Protein AF-A0A9D5VZ54-F1 (afdb_monomer_lite)

Foldseek 3Di:
DPPPDPVVVVVVVVVVVVVVVVQVQPPKDFPDWDWDDDPPPRDIDIDTDIDRPDQDFAADDDDPPDDPDDRVRLVVQQPDDGRDGDDVVSVVRSQVRVQVVVVVVVDPDDDDDDDDDDDPPPPD

Radius of gyration: 21.45 Å; chains: 1; bounding box: 43×38×63 Å

Secondary structure (DSSP, 8-state):
-----HHHHHHHHHHHHHHHHHTT--SEEEEEEEEEEETTTTEEEEEEEEEEPP--B-------S-SSS-HHHHHHHSS--TTSBP-HHHHHHHHHHHHHHHHHTT-S----------------

Sequence (124 aa):
DSIYNQDDSENDKMRLVEVYKTLGIKDITIESFETRFIEGKDKAAITITIKEGRPAAIENISIEGNILIPTEKLLSDIRIKSGNIYNEEIAMNAIHIITSQYIKLGYKDVNVTYSIENGKSDIQ

pLDDT: mean 74.06, std 18.01, range [30.89, 96.69]

Structure (mmCIF, N/CA/C/O backbone):
data_AF-A0A9D5VZ54-F1
#
_entry.id   AF-A0A9D5VZ54-F1
#
loop_
_atom_site.group_PDB
_atom_site.id
_atom_site.type_symbol
_atom_site.label_atom_id
_atom_site.label_alt_id
_atom_site.label_comp_id
_atom_site.label_asym_id
_atom_site.label_entity_id
_atom_site.label_seq_id
_atom_site.pdbx_PDB_ins_code
_atom_site.Cartn_x
_atom_site.Cartn_y
_atom_site.Cartn_z
_atom_site.occupancy
_atom_site.B_iso_or_equiv
_atom_site.auth_seq_id
_atom_site.auth_comp_id
_atom_site.auth_asym_id
_atom_site.auth_atom_id
_atom_site.pdbx_PDB_model_num
ATOM 1 N N . ASP A 1 1 ? 8.511 -6.913 -48.789 1.00 34.41 1 ASP A N 1
ATOM 2 C CA . ASP A 1 1 ? 9.336 -5.947 -48.041 1.00 34.41 1 ASP A CA 1
ATOM 3 C C . ASP A 1 1 ? 8.478 -5.142 -47.083 1.00 34.41 1 ASP A C 1
ATOM 5 O O . ASP A 1 1 ? 7.854 -4.167 -47.484 1.00 34.41 1 ASP A O 1
ATOM 9 N N . SER A 1 2 ? 8.380 -5.589 -45.831 1.00 41.06 2 SER A N 1
ATOM 10 C CA . SER A 1 2 ? 7.745 -4.798 -44.774 1.00 41.06 2 SER A CA 1
ATOM 11 C C . SER A 1 2 ? 8.821 -3.926 -44.149 1.00 41.06 2 SER A C 1
ATOM 13 O O . SER A 1 2 ? 9.720 -4.418 -43.471 1.00 41.06 2 SER A O 1
ATOM 15 N N . ILE A 1 3 ? 8.756 -2.636 -44.461 1.00 45.41 3 ILE A N 1
ATOM 16 C CA . ILE A 1 3 ? 9.641 -1.600 -43.941 1.00 45.41 3 ILE A CA 1
ATOM 17 C C . ILE A 1 3 ? 9.375 -1.519 -42.436 1.00 45.41 3 ILE A C 1
ATOM 19 O O . ILE A 1 3 ? 8.344 -0.998 -42.020 1.00 45.41 3 ILE A O 1
ATOM 23 N N . TYR A 1 4 ? 10.266 -2.098 -41.628 1.00 44.19 4 TYR A N 1
ATOM 24 C CA . TYR A 1 4 ? 10.259 -1.916 -40.180 1.00 44.19 4 TYR A CA 1
ATOM 25 C C . TYR A 1 4 ? 10.505 -0.433 -39.909 1.00 44.19 4 TYR A C 1
ATOM 27 O O . TYR A 1 4 ? 11.622 0.066 -40.054 1.00 44.19 4 TYR A O 1
ATOM 35 N N . ASN A 1 5 ? 9.425 0.286 -39.625 1.00 52.88 5 ASN A N 1
ATOM 36 C CA . ASN A 1 5 ? 9.458 1.717 -39.414 1.00 52.88 5 ASN A CA 1
ATOM 37 C C . ASN A 1 5 ? 9.842 1.955 -37.952 1.00 52.88 5 ASN A C 1
ATOM 39 O O . ASN A 1 5 ? 9.243 1.371 -37.051 1.00 52.88 5 ASN A O 1
ATOM 43 N N . GLN A 1 6 ? 10.846 2.791 -37.700 1.00 50.31 6 GLN A N 1
ATOM 44 C CA . GLN A 1 6 ? 11.347 3.076 -36.348 1.00 50.31 6 GLN A CA 1
ATOM 45 C C . GLN A 1 6 ? 10.227 3.530 -35.383 1.00 50.31 6 GLN A C 1
ATOM 47 O O . GLN A 1 6 ? 10.286 3.225 -34.192 1.00 50.31 6 GLN A O 1
ATOM 52 N N . ASP A 1 7 ? 9.173 4.153 -35.919 1.00 53.03 7 ASP A N 1
ATOM 53 C CA . ASP A 1 7 ? 7.959 4.568 -35.202 1.00 53.03 7 ASP A CA 1
ATOM 54 C C . ASP A 1 7 ? 7.136 3.411 -34.606 1.00 53.03 7 ASP A C 1
ATOM 56 O O . ASP A 1 7 ? 6.541 3.572 -33.539 1.00 53.03 7 ASP A O 1
ATOM 60 N N . ASP A 1 8 ? 7.111 2.229 -35.234 1.00 59.75 8 ASP A N 1
ATOM 61 C CA . ASP A 1 8 ? 6.372 1.072 -34.694 1.00 59.75 8 ASP A CA 1
ATOM 62 C C . ASP A 1 8 ? 7.030 0.556 -33.406 1.00 59.75 8 ASP A C 1
ATOM 64 O O . ASP A 1 8 ? 6.352 0.171 -32.454 1.00 59.75 8 ASP A O 1
ATOM 68 N N . SER A 1 9 ? 8.362 0.653 -33.324 1.00 60.16 9 SER A N 1
ATOM 69 C CA . SER A 1 9 ? 9.120 0.228 -32.144 1.00 60.16 9 SER A CA 1
ATOM 70 C C . SER A 1 9 ? 8.918 1.141 -30.932 1.00 60.16 9 SER A C 1
ATOM 72 O O . SER A 1 9 ? 8.918 0.667 -29.798 1.00 60.16 9 SER A O 1
ATOM 74 N N . GLU A 1 10 ? 8.704 2.442 -31.145 1.00 62.25 10 GLU A N 1
ATOM 75 C CA . GLU A 1 10 ? 8.405 3.391 -30.066 1.00 62.25 10 GLU A CA 1
ATOM 76 C C . GLU A 1 10 ? 6.962 3.238 -29.563 1.00 62.25 10 GLU A C 1
ATOM 78 O O . GLU A 1 10 ? 6.719 3.259 -28.354 1.00 62.25 10 GLU A O 1
ATOM 83 N N . ASN A 1 11 ? 6.005 2.994 -30.464 1.00 64.62 11 ASN A N 1
ATOM 84 C CA . ASN A 1 11 ? 4.620 2.703 -30.084 1.00 64.62 11 ASN A CA 1
ATOM 85 C C . ASN A 1 11 ? 4.505 1.412 -29.264 1.00 64.62 11 ASN A C 1
ATOM 87 O O . ASN A 1 11 ? 3.773 1.369 -28.271 1.00 64.62 11 ASN A O 1
ATOM 91 N N . ASP A 1 12 ? 5.259 0.376 -29.627 1.00 66.31 12 ASP A N 1
ATOM 92 C CA . ASP A 1 12 ? 5.270 -0.880 -28.880 1.00 66.31 12 ASP A CA 1
ATOM 93 C C . ASP A 1 12 ? 5.926 -0.734 -27.502 1.00 66.31 12 ASP A C 1
ATOM 95 O O . ASP A 1 12 ? 5.420 -1.297 -26.527 1.00 66.31 12 ASP A O 1
ATOM 99 N N . LYS A 1 13 ? 6.969 0.100 -27.363 1.00 65.38 13 LYS A N 1
ATOM 100 C CA . LYS A 1 13 ? 7.514 0.478 -26.046 1.00 65.38 13 LYS A CA 1
ATOM 101 C C . LYS A 1 13 ? 6.467 1.166 -25.180 1.00 65.38 13 LYS A C 1
ATOM 103 O O . LYS A 1 13 ? 6.329 0.810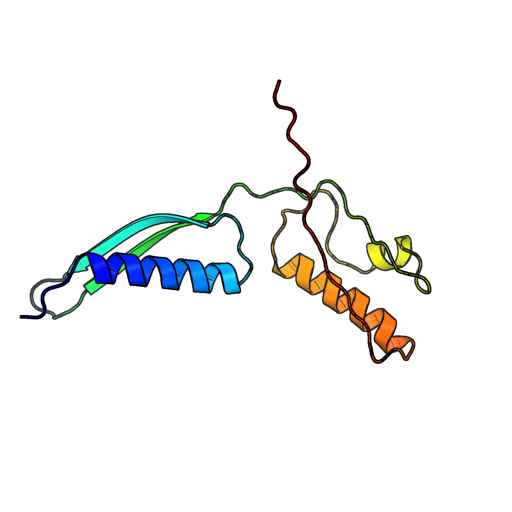 -24.010 1.00 65.38 13 LYS A O 1
ATOM 108 N N . MET A 1 14 ? 5.726 2.131 -25.731 1.00 64.00 14 MET A N 1
ATOM 109 C CA . MET A 1 14 ? 4.699 2.855 -24.975 1.00 64.00 14 MET A CA 1
ATOM 110 C C . MET A 1 14 ? 3.588 1.925 -24.493 1.00 64.00 14 MET A C 1
ATOM 112 O O . MET A 1 14 ? 3.223 1.994 -23.321 1.00 64.00 14 MET A O 1
ATOM 116 N N . ARG A 1 15 ? 3.117 1.005 -25.343 1.00 70.25 15 ARG A N 1
ATOM 117 C CA . ARG A 1 15 ? 2.120 -0.006 -24.955 1.00 70.25 15 ARG A CA 1
ATOM 118 C C . ARG A 1 15 ? 2.633 -0.926 -23.856 1.00 70.25 15 ARG A C 1
ATOM 120 O O . ARG A 1 15 ? 1.889 -1.251 -22.937 1.00 70.25 15 ARG A O 1
ATOM 127 N N . LEU A 1 16 ? 3.902 -1.327 -23.916 1.00 66.50 16 LEU A N 1
ATOM 128 C CA . LEU A 1 16 ? 4.500 -2.159 -22.874 1.00 66.50 16 LEU A CA 1
ATOM 129 C C . LEU A 1 16 ? 4.568 -1.406 -21.541 1.00 66.50 16 LEU A C 1
ATOM 131 O O . LEU A 1 16 ? 4.140 -1.929 -20.517 1.00 66.50 16 LEU A O 1
ATOM 135 N N . VAL A 1 17 ? 5.025 -0.150 -21.554 1.00 63.75 17 VAL A N 1
ATOM 136 C CA . VAL A 1 17 ? 5.014 0.718 -20.364 1.00 63.75 17 VAL A CA 1
ATOM 137 C C . VAL A 1 17 ? 3.600 0.884 -19.819 1.00 63.75 17 VAL A C 1
ATOM 139 O O . VAL A 1 17 ? 3.407 0.848 -18.608 1.00 63.75 17 VAL A O 1
ATOM 142 N N . GLU A 1 18 ? 2.610 1.061 -20.688 1.00 63.56 18 GLU A N 1
ATOM 143 C CA . GLU A 1 18 ? 1.211 1.213 -20.302 1.00 63.56 18 GLU A CA 1
ATOM 144 C C . GLU A 1 18 ? 0.665 -0.056 -19.639 1.00 63.56 18 GLU A C 1
ATOM 146 O O . GLU A 1 18 ? 0.095 0.036 -18.554 1.00 63.56 18 GLU A O 1
ATOM 151 N N . VAL A 1 19 ? 0.940 -1.243 -20.194 1.00 65.94 19 VAL A N 1
ATOM 152 C CA . VAL A 1 19 ? 0.596 -2.531 -19.566 1.00 65.94 19 VAL A CA 1
ATOM 153 C C . VAL A 1 19 ? 1.231 -2.639 -18.182 1.00 65.94 19 VAL A C 1
ATOM 155 O O . VAL A 1 19 ? 0.539 -2.918 -17.208 1.00 65.94 19 VAL A O 1
ATOM 158 N N . TYR A 1 20 ? 2.521 -2.347 -18.045 1.00 58.62 20 TYR A N 1
ATOM 159 C CA . TYR A 1 20 ? 3.189 -2.427 -16.746 1.00 58.62 20 TYR A CA 1
ATOM 160 C C . TYR A 1 20 ? 2.677 -1.386 -15.731 1.00 58.62 20 TYR A C 1
ATOM 162 O O . TYR A 1 20 ? 2.534 -1.693 -14.546 1.00 58.62 20 TYR A O 1
ATOM 170 N N . LYS A 1 21 ? 2.320 -0.178 -16.183 1.00 56.12 21 LYS A N 1
ATOM 171 C CA . LYS A 1 21 ? 1.641 0.828 -15.353 1.00 56.12 21 LYS A CA 1
ATOM 172 C C . LYS A 1 21 ? 0.239 0.376 -14.940 1.00 56.12 21 LYS A C 1
ATOM 174 O O . LYS A 1 21 ? -0.159 0.649 -13.812 1.00 56.12 21 LYS A O 1
ATOM 179 N N . THR A 1 22 ? -0.496 -0.339 -15.800 1.00 54.69 22 THR A N 1
ATOM 180 C CA . THR A 1 22 ? -1.811 -0.915 -15.445 1.00 54.69 22 THR A CA 1
ATOM 181 C C . THR A 1 22 ? -1.706 -2.030 -14.406 1.00 54.69 22 THR A C 1
ATOM 183 O O . THR A 1 22 ? -2.651 -2.256 -13.657 1.00 54.69 22 THR A O 1
ATOM 186 N N . LEU A 1 23 ? -0.536 -2.670 -14.299 1.00 54.53 23 LEU A N 1
ATOM 187 C CA . LEU A 1 23 ? -0.199 -3.608 -13.223 1.00 54.53 23 LEU A CA 1
ATOM 188 C C . LEU A 1 23 ? 0.244 -2.896 -11.929 1.00 54.53 23 LEU A C 1
ATOM 190 O O . LEU A 1 23 ? 0.629 -3.556 -10.967 1.00 54.53 23 LEU A O 1
ATOM 194 N N . GLY A 1 24 ? 0.195 -1.559 -11.895 1.00 45.34 24 GLY A N 1
ATOM 195 C CA . GLY A 1 24 ? 0.484 -0.746 -10.715 1.00 45.34 24 GLY A CA 1
ATOM 196 C C . GLY A 1 24 ? 1.964 -0.509 -10.431 1.00 45.34 24 GLY A C 1
ATOM 197 O O . GLY A 1 24 ? 2.311 0.039 -9.386 1.00 45.34 24 GLY A O 1
ATOM 198 N N . ILE A 1 25 ? 2.859 -0.884 -11.345 1.00 50.41 25 ILE A N 1
ATOM 199 C CA . ILE A 1 25 ? 4.287 -0.650 -11.151 1.00 50.41 25 ILE A CA 1
ATOM 200 C C . ILE A 1 25 ? 4.596 0.807 -11.526 1.00 50.41 25 ILE A C 1
ATOM 202 O O . ILE A 1 25 ? 4.563 1.199 -12.696 1.00 50.41 25 ILE A O 1
ATOM 206 N N . LYS A 1 26 ? 4.867 1.630 -10.508 1.00 54.22 26 LYS A N 1
ATOM 207 C CA . LYS A 1 26 ? 5.318 3.022 -10.659 1.00 54.22 26 LYS A CA 1
ATOM 208 C C . LYS A 1 26 ? 6.840 3.070 -10.855 1.00 54.22 26 LYS A C 1
ATOM 210 O O . LYS A 1 26 ? 7.556 2.180 -10.411 1.00 54.22 26 LYS A O 1
ATOM 215 N N . ASP A 1 27 ? 7.312 4.101 -11.556 1.00 57.50 27 ASP A N 1
ATOM 216 C CA . ASP A 1 27 ? 8.732 4.359 -11.860 1.00 57.50 27 ASP A CA 1
ATOM 217 C C . ASP A 1 27 ? 9.455 3.302 -12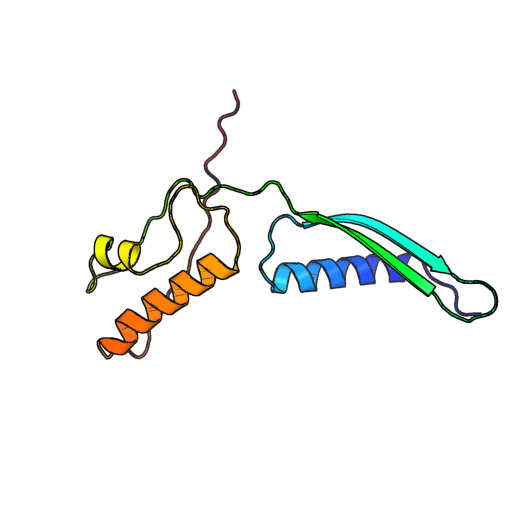.713 1.00 57.50 27 ASP A C 1
ATOM 219 O O . ASP A 1 27 ? 10.653 3.066 -12.558 1.00 57.50 27 ASP A O 1
ATOM 223 N N . ILE A 1 28 ? 8.752 2.694 -13.673 1.00 57.12 28 ILE A N 1
ATOM 224 C CA . ILE A 1 28 ? 9.404 1.902 -14.723 1.00 57.12 28 ILE A CA 1
ATOM 225 C C . ILE A 1 28 ? 10.074 2.817 -15.739 1.00 57.12 28 ILE A C 1
ATOM 227 O O . ILE A 1 28 ? 9.429 3.659 -16.365 1.00 57.12 28 ILE A O 1
ATOM 231 N N . THR A 1 29 ? 11.363 2.575 -15.959 1.00 61.81 29 THR A N 1
ATOM 232 C CA . THR A 1 29 ? 12.104 3.115 -17.099 1.00 61.81 29 THR A CA 1
ATOM 233 C C . THR A 1 29 ? 12.529 1.961 -18.002 1.00 61.81 29 THR A C 1
ATOM 235 O O . THR A 1 29 ? 13.138 0.999 -17.538 1.00 61.81 29 THR A O 1
ATOM 238 N N . ILE A 1 30 ? 12.217 2.038 -19.298 1.00 62.62 30 ILE A N 1
ATOM 239 C CA . ILE A 1 30 ? 12.803 1.128 -20.291 1.00 62.62 30 ILE A CA 1
ATOM 240 C C . ILE A 1 30 ? 14.239 1.601 -20.533 1.00 62.62 30 ILE A C 1
ATOM 242 O O . ILE A 1 30 ? 14.440 2.687 -21.070 1.00 62.62 30 ILE A O 1
ATOM 246 N N . GLU A 1 31 ? 15.230 0.805 -20.128 1.00 66.25 31 GLU A N 1
ATOM 247 C CA . GLU A 1 31 ? 16.647 1.111 -20.371 1.00 66.25 31 GLU A CA 1
ATOM 248 C C . GLU A 1 31 ? 17.067 0.730 -21.789 1.00 66.25 31 GLU A C 1
ATOM 250 O O . GLU A 1 31 ? 17.821 1.460 -22.430 1.00 66.25 31 GLU A O 1
ATOM 255 N N . SER A 1 32 ? 16.571 -0.396 -22.305 1.00 64.38 32 SER A N 1
ATOM 256 C CA . SER A 1 32 ? 16.834 -0.789 -23.686 1.00 64.38 32 SER A CA 1
ATOM 257 C C . SER A 1 32 ? 15.723 -1.644 -24.277 1.00 64.38 32 SER A C 1
ATOM 259 O O . SER A 1 32 ? 15.000 -2.358 -23.581 1.00 64.38 32 SER A O 1
ATOM 261 N N . PHE A 1 33 ? 15.602 -1.555 -25.597 1.00 65.06 33 PHE A N 1
ATOM 262 C CA . PHE A 1 33 ? 14.731 -2.383 -26.415 1.00 65.06 33 PHE A CA 1
ATOM 263 C C . PHE A 1 33 ? 15.547 -2.819 -27.629 1.00 65.06 33 PHE A C 1
ATOM 265 O O . PHE A 1 33 ? 15.800 -2.027 -28.537 1.00 65.06 33 PHE A O 1
ATOM 272 N N . GLU A 1 34 ? 16.018 -4.059 -27.617 1.00 70.62 34 GLU A N 1
ATOM 273 C CA . GLU A 1 34 ? 16.782 -4.640 -28.714 1.00 70.62 34 GLU A CA 1
ATOM 274 C C . GLU A 1 34 ? 15.875 -5.538 -29.542 1.00 70.62 34 GLU A C 1
ATOM 276 O O . GLU A 1 34 ? 15.261 -6.468 -29.025 1.00 70.62 34 GLU A O 1
ATOM 281 N N . THR A 1 3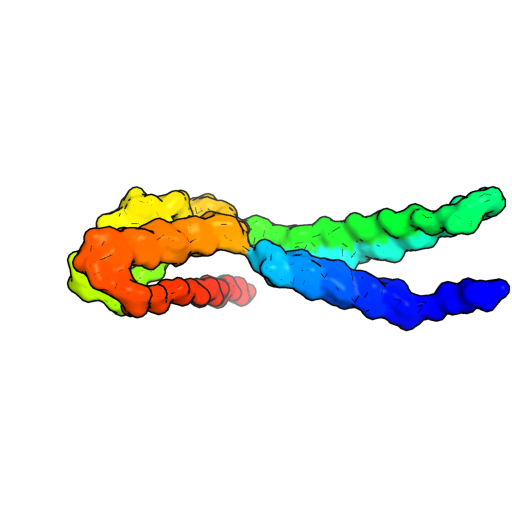5 ? 15.820 -5.291 -30.847 1.00 69.12 35 THR A N 1
ATOM 282 C CA . THR A 1 35 ? 15.195 -6.209 -31.803 1.00 69.12 35 THR A CA 1
ATOM 283 C C . THR A 1 35 ? 16.291 -6.851 -32.636 1.00 69.12 35 THR A C 1
ATOM 285 O O . THR A 1 35 ? 17.043 -6.156 -33.317 1.00 69.12 35 THR A O 1
ATOM 288 N N . ARG A 1 36 ? 16.404 -8.178 -32.580 1.00 68.06 36 ARG A N 1
ATOM 289 C CA . ARG A 1 36 ? 17.321 -8.950 -33.424 1.00 68.06 36 ARG A CA 1
ATOM 290 C C . ARG A 1 36 ? 16.534 -9.760 -34.431 1.00 68.06 36 ARG A C 1
ATOM 292 O O . ARG A 1 36 ? 15.776 -10.653 -34.059 1.00 68.06 36 ARG A O 1
ATOM 299 N N . PHE A 1 37 ? 16.758 -9.479 -35.705 1.00 71.06 37 PHE A N 1
ATOM 300 C CA . PHE A 1 37 ? 16.242 -10.297 -36.793 1.00 71.06 37 PHE A CA 1
ATOM 301 C C . PHE A 1 37 ? 17.165 -11.497 -36.995 1.00 71.06 37 PHE A C 1
ATOM 303 O O . PHE A 1 37 ? 18.377 -11.352 -37.138 1.00 71.06 37 PHE A O 1
ATOM 310 N N . ILE A 1 38 ? 16.594 -12.697 -36.961 1.00 71.50 38 ILE A N 1
ATOM 311 C CA . ILE A 1 38 ? 17.307 -13.939 -37.238 1.00 71.50 38 ILE A CA 1
ATOM 312 C C . ILE A 1 38 ? 17.198 -14.177 -38.745 1.00 71.50 38 ILE A C 1
ATOM 314 O O . ILE A 1 38 ? 16.138 -14.578 -39.237 1.00 71.50 38 ILE A O 1
ATOM 318 N N . GLU A 1 39 ? 18.285 -13.908 -39.473 1.00 59.69 39 GLU A N 1
ATOM 319 C CA . GLU A 1 39 ? 18.343 -14.114 -40.923 1.00 59.69 39 GLU A CA 1
ATOM 320 C C . GLU A 1 39 ? 17.942 -15.545 -41.312 1.00 59.69 39 GLU A C 1
ATOM 322 O O . GLU A 1 39 ? 18.317 -16.532 -40.672 1.00 59.69 39 GLU A O 1
ATOM 327 N N . GLY A 1 40 ? 17.143 -15.647 -42.376 1.00 60.91 40 GLY A N 1
ATOM 328 C CA . GLY A 1 40 ? 16.702 -16.916 -42.955 1.00 60.91 40 GLY A CA 1
ATOM 329 C C . GLY A 1 40 ? 15.521 -17.596 -42.258 1.00 60.91 40 GLY A C 1
ATOM 330 O O . GLY A 1 40 ? 15.181 -18.715 -42.638 1.00 60.91 40 GLY A O 1
ATOM 331 N N . LYS A 1 41 ? 14.890 -16.976 -41.245 1.00 61.38 41 LYS A N 1
ATOM 332 C CA . LYS A 1 41 ? 13.753 -17.591 -40.529 1.00 61.38 41 LYS A CA 1
ATOM 333 C C . LYS A 1 41 ? 12.489 -16.740 -40.385 1.00 61.38 41 LYS A C 1
ATOM 335 O O . LYS A 1 41 ? 11.578 -17.226 -39.722 1.00 61.38 41 LYS A O 1
ATOM 340 N N . ASP A 1 42 ? 12.414 -15.526 -40.938 1.00 67.06 42 ASP A N 1
ATOM 341 C CA . ASP A 1 42 ? 11.316 -14.569 -40.666 1.00 67.06 42 ASP A CA 1
ATOM 342 C C . ASP A 1 42 ? 11.010 -14.432 -39.158 1.00 67.06 42 ASP A C 1
ATOM 344 O O . ASP A 1 42 ? 9.869 -14.271 -38.728 1.00 67.06 42 ASP A O 1
ATOM 348 N N . LYS A 1 43 ? 12.042 -14.552 -38.313 1.00 54.59 43 LYS A N 1
ATOM 349 C CA . LYS A 1 43 ? 11.916 -14.513 -36.852 1.00 54.59 43 LYS A CA 1
ATOM 350 C C . LYS A 1 43 ? 12.643 -13.297 -36.311 1.00 54.59 43 LYS A C 1
ATOM 352 O O . LYS A 1 43 ? 13.823 -13.110 -36.594 1.00 54.59 43 LYS A O 1
ATOM 357 N N . ALA A 1 44 ? 11.955 -12.522 -35.484 1.00 64.19 44 ALA A N 1
ATOM 358 C CA . ALA A 1 44 ? 12.549 -11.470 -34.674 1.00 64.19 44 ALA A CA 1
ATOM 359 C 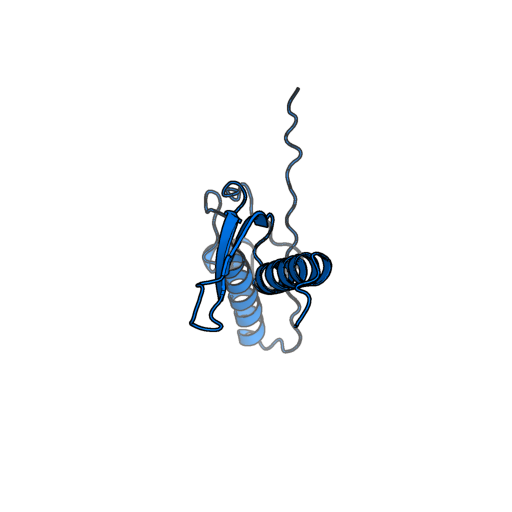C . ALA A 1 44 ? 12.560 -11.898 -33.200 1.00 64.19 44 ALA A C 1
ATOM 361 O O . ALA A 1 44 ? 11.605 -12.501 -32.711 1.00 64.19 44 ALA A O 1
ATOM 362 N N . ALA A 1 45 ? 13.650 -11.599 -32.501 1.00 64.50 45 ALA A N 1
ATOM 363 C CA . ALA A 1 45 ? 13.761 -11.694 -31.055 1.00 64.50 45 ALA A CA 1
ATOM 364 C C . ALA A 1 45 ? 13.748 -10.278 -30.476 1.00 64.50 45 ALA A C 1
ATOM 366 O O . ALA A 1 45 ? 14.555 -9.443 -30.882 1.00 64.50 45 ALA A O 1
ATOM 367 N N . ILE A 1 46 ? 12.837 -10.020 -29.540 1.00 64.94 46 ILE A N 1
ATOM 368 C CA . ILE A 1 46 ? 12.727 -8.739 -28.842 1.00 64.94 46 ILE A CA 1
ATOM 369 C C . ILE A 1 46 ? 13.251 -8.942 -27.419 1.00 64.94 46 ILE A C 1
ATOM 371 O O . ILE A 1 46 ? 12.793 -9.834 -26.705 1.00 64.94 46 ILE A O 1
ATOM 375 N N . THR A 1 47 ? 14.229 -8.141 -27.010 1.00 69.44 47 THR A N 1
ATOM 376 C CA . THR A 1 47 ? 14.773 -8.108 -25.648 1.00 69.44 47 THR A CA 1
ATOM 377 C C . THR A 1 47 ? 14.511 -6.736 -25.051 1.00 69.44 47 THR A C 1
ATOM 379 O O . THR A 1 47 ? 14.907 -5.723 -25.622 1.00 69.44 47 THR A O 1
ATOM 382 N N . ILE A 1 48 ? 13.836 -6.706 -23.904 1.00 62.28 48 ILE A N 1
ATOM 383 C CA . ILE A 1 48 ? 13.456 -5.474 -23.215 1.00 62.28 48 ILE A CA 1
ATOM 384 C C . ILE A 1 48 ? 14.135 -5.476 -21.853 1.00 62.28 48 ILE A C 1
ATOM 386 O O . ILE A 1 48 ? 13.934 -6.400 -21.066 1.00 62.28 48 ILE A O 1
ATOM 390 N N . THR A 1 49 ? 14.925 -4.441 -21.581 1.00 64.25 49 THR A N 1
ATOM 391 C CA . THR A 1 49 ? 15.543 -4.225 -20.272 1.00 64.25 49 THR A CA 1
ATOM 392 C C . THR A 1 49 ? 14.738 -3.170 -19.536 1.00 64.25 49 THR A C 1
ATOM 394 O O . THR A 1 49 ? 14.665 -2.017 -19.967 1.00 64.25 49 THR A O 1
ATOM 397 N N . ILE A 1 50 ? 14.111 -3.574 -18.435 1.00 62.84 50 ILE A N 1
ATOM 398 C CA . ILE A 1 50 ? 13.307 -2.703 -17.583 1.00 62.84 50 ILE A CA 1
ATOM 399 C C . ILE A 1 50 ? 14.106 -2.406 -16.321 1.00 62.84 50 ILE A C 1
ATOM 401 O O . ILE A 1 50 ? 14.549 -3.324 -15.632 1.00 62.84 50 ILE A O 1
ATOM 405 N N . LYS A 1 51 ? 14.250 -1.121 -16.004 1.00 58.75 51 LYS A N 1
ATOM 406 C CA . LYS A 1 51 ? 14.682 -0.672 -14.689 1.00 58.75 51 LYS A CA 1
ATOM 407 C C . LYS A 1 51 ? 13.449 -0.324 -13.881 1.00 58.75 51 LYS A C 1
ATOM 409 O O . LYS A 1 51 ? 12.792 0.690 -14.124 1.00 58.75 51 LYS A O 1
ATOM 414 N N . GLU A 1 52 ? 13.148 -1.183 -12.924 1.00 56.88 52 GLU A N 1
ATOM 415 C CA . GLU A 1 52 ? 12.266 -0.837 -11.821 1.00 56.88 52 GLU A CA 1
ATOM 416 C C . GLU A 1 52 ? 12.999 0.210 -10.967 1.00 56.88 52 GLU A C 1
ATOM 418 O O . GLU A 1 52 ? 14.199 0.074 -10.695 1.00 56.88 52 GLU A O 1
ATOM 423 N N . GLY A 1 53 ? 12.324 1.310 -10.625 1.00 56.53 53 GLY A N 1
ATOM 424 C CA . GLY A 1 53 ? 12.874 2.347 -9.755 1.00 56.53 53 GLY A CA 1
ATOM 425 C C . GLY A 1 53 ? 13.415 1.784 -8.434 1.00 56.53 53 GLY A C 1
ATOM 426 O O . GLY A 1 53 ? 13.212 0.621 -8.083 1.00 56.53 53 GLY A O 1
ATOM 427 N N . ARG A 1 54 ? 14.138 2.616 -7.670 1.00 55.53 54 ARG A N 1
ATOM 428 C CA . ARG A 1 54 ? 14.635 2.180 -6.356 1.00 55.53 54 ARG A CA 1
ATOM 429 C C . ARG A 1 54 ? 13.448 1.730 -5.491 1.00 55.53 54 ARG A C 1
ATOM 431 O O . ARG A 1 54 ? 12.475 2.477 -5.419 1.00 55.53 54 ARG A O 1
ATOM 438 N N . PRO A 1 55 ? 13.542 0.574 -4.810 1.00 61.19 55 PRO A N 1
ATOM 439 C CA . PRO A 1 55 ? 12.529 0.140 -3.860 1.00 61.19 55 PRO A CA 1
ATOM 440 C C . PRO A 1 55 ? 12.249 1.262 -2.852 1.00 61.19 55 PRO A C 1
ATOM 442 O O . PRO A 1 55 ? 13.131 1.621 -2.070 1.00 61.19 55 PRO A O 1
ATOM 445 N N . ALA A 1 56 ? 11.053 1.849 -2.892 1.00 70.12 56 ALA A N 1
ATOM 446 C CA . ALA A 1 56 ? 10.659 2.872 -1.933 1.00 70.12 56 ALA A CA 1
ATOM 447 C C . ALA A 1 56 ? 10.198 2.175 -0.652 1.00 70.12 56 ALA A C 1
ATOM 449 O O . ALA A 1 56 ? 9.212 1.435 -0.658 1.00 70.12 56 ALA A O 1
ATOM 450 N N . ALA A 1 57 ? 10.932 2.369 0.441 1.00 81.31 57 ALA A N 1
ATOM 451 C CA . ALA A 1 57 ? 10.484 1.906 1.744 1.00 81.31 57 ALA A CA 1
ATOM 452 C C . ALA A 1 57 ? 9.324 2.787 2.221 1.00 81.31 57 ALA A C 1
ATOM 454 O O . ALA A 1 57 ? 9.380 4.011 2.139 1.00 81.31 57 ALA A O 1
ATOM 455 N N . ILE A 1 58 ? 8.274 2.158 2.734 1.00 85.06 58 ILE A N 1
ATOM 456 C CA . ILE A 1 58 ? 7.136 2.851 3.329 1.00 85.06 58 ILE A CA 1
ATOM 457 C C . ILE A 1 58 ? 7.577 3.402 4.681 1.00 85.06 58 ILE A C 1
ATOM 459 O O . ILE A 1 58 ? 7.913 2.635 5.580 1.00 85.06 58 ILE A O 1
ATOM 463 N N . GLU A 1 59 ? 7.577 4.719 4.847 1.00 86.25 59 GLU A N 1
ATOM 464 C CA . GLU A 1 59 ? 7.974 5.340 6.115 1.00 86.25 59 GLU A CA 1
ATOM 465 C C . GLU A 1 59 ? 6.817 5.351 7.115 1.00 86.25 59 GLU A C 1
ATOM 467 O O . GLU A 1 59 ? 6.946 4.890 8.253 1.00 86.25 59 GLU A O 1
ATOM 472 N N . ASN A 1 60 ? 5.653 5.822 6.673 1.00 88.62 60 ASN A N 1
ATOM 473 C CA . ASN A 1 60 ? 4.469 5.972 7.504 1.00 88.62 60 ASN A CA 1
ATOM 474 C C . ASN A 1 60 ? 3.212 5.486 6.775 1.00 88.62 60 ASN A C 1
ATOM 476 O O . ASN A 1 60 ? 3.150 5.497 5.547 1.00 88.62 60 ASN A O 1
ATOM 480 N N . ILE A 1 61 ? 2.225 5.043 7.551 1.00 92.00 61 ILE A N 1
ATOM 481 C CA . ILE A 1 61 ? 0.909 4.633 7.066 1.00 92.00 61 ILE A CA 1
ATOM 482 C C . ILE A 1 61 ? -0.122 5.315 7.959 1.00 92.00 61 ILE A C 1
ATOM 484 O O . ILE A 1 61 ? -0.197 5.024 9.155 1.00 92.00 61 ILE A O 1
ATOM 488 N N . SER A 1 62 ? -0.932 6.186 7.369 1.00 91.56 62 SER A N 1
ATOM 489 C CA . SER A 1 62 ? -2.086 6.805 8.012 1.00 91.56 62 SER A CA 1
ATOM 490 C C . SER A 1 62 ? -3.379 6.259 7.405 1.00 91.56 62 SER A C 1
ATOM 492 O O . SER A 1 62 ? -3.446 5.916 6.225 1.00 91.56 62 SER A O 1
ATOM 494 N N . ILE A 1 63 ? -4.413 6.138 8.237 1.00 94.38 63 ILE A N 1
ATOM 495 C CA . ILE A 1 63 ? -5.773 5.822 7.797 1.00 94.38 63 ILE A CA 1
ATOM 496 C C . ILE A 1 63 ? -6.673 6.902 8.374 1.00 94.38 63 ILE A C 1
ATOM 498 O O . ILE A 1 63 ? -6.668 7.133 9.585 1.00 94.38 63 ILE A O 1
ATOM 502 N N . GLU A 1 64 ? -7.431 7.540 7.492 1.00 93.25 64 GLU A N 1
ATOM 503 C CA . GLU A 1 64 ? -8.368 8.606 7.820 1.00 93.25 64 GLU A CA 1
ATOM 504 C C . GLU A 1 64 ? -9.771 8.257 7.313 1.00 93.25 64 GLU A C 1
ATOM 506 O O . GLU A 1 64 ? -9.952 7.378 6.468 1.00 93.25 64 GLU A O 1
ATOM 511 N N . GLY A 1 65 ? -10.791 8.933 7.848 1.00 91.44 65 GLY A N 1
ATOM 512 C CA . GLY A 1 65 ? -12.189 8.730 7.447 1.00 91.44 65 GLY A CA 1
ATOM 513 C C . GLY A 1 65 ? -12.847 7.458 8.000 1.00 91.44 65 GLY A C 1
ATOM 514 O O . GLY A 1 65 ? -14.039 7.240 7.786 1.00 91.44 65 GLY A O 1
ATOM 515 N N . ASN A 1 66 ? -12.122 6.630 8.756 1.00 92.19 66 ASN A N 1
ATOM 516 C CA . ASN A 1 66 ? -12.691 5.501 9.484 1.00 92.19 66 ASN A CA 1
ATOM 517 C C . ASN A 1 66 ? -13.420 5.974 10.755 1.00 92.19 66 ASN A C 1
ATOM 519 O O . ASN A 1 66 ? -12.819 6.568 11.644 1.00 92.19 66 ASN A O 1
ATOM 523 N N . ILE A 1 67 ? -14.720 5.679 10.860 1.00 87.44 67 ILE A N 1
ATOM 524 C CA . ILE A 1 67 ? -15.558 6.104 12.003 1.00 87.44 67 ILE A CA 1
ATOM 525 C C . ILE A 1 67 ? -15.869 4.934 12.949 1.00 87.44 67 ILE A C 1
ATOM 527 O O . ILE A 1 67 ? -15.993 5.119 14.155 1.00 87.44 67 ILE A O 1
ATOM 531 N N . LEU A 1 68 ? -16.011 3.719 12.411 1.00 92.12 68 LEU A N 1
ATOM 532 C CA . LEU A 1 68 ? -16.531 2.567 13.163 1.00 92.12 68 LEU A CA 1
ATOM 533 C C . LEU A 1 68 ? -15.438 1.632 13.662 1.00 92.12 68 LEU A C 1
ATOM 535 O O . LEU A 1 68 ? -15.565 1.041 14.732 1.00 92.12 68 LEU A O 1
ATOM 539 N N . ILE A 1 69 ? -14.383 1.469 12.866 1.00 94.06 69 ILE A N 1
ATOM 540 C CA . ILE A 1 69 ? -13.257 0.605 13.202 1.00 94.06 69 ILE A CA 1
ATOM 541 C C . ILE A 1 69 ? -12.091 1.509 13.597 1.00 94.06 69 ILE A C 1
ATOM 543 O O . ILE A 1 69 ? -11.709 2.363 12.792 1.00 94.06 69 ILE A O 1
ATOM 547 N N . PRO A 1 70 ? -11.511 1.336 14.796 1.00 96.69 70 PRO A N 1
ATOM 548 C CA . PRO A 1 70 ? -10.343 2.101 15.210 1.00 96.69 70 PRO A CA 1
ATOM 549 C C . PRO A 1 70 ? -9.176 1.924 14.237 1.00 96.69 70 PRO A C 1
ATOM 551 O O . PRO A 1 70 ? -8.933 0.818 13.746 1.00 96.69 70 PRO A O 1
ATOM 554 N N . THR A 1 71 ? -8.418 2.995 14.003 1.00 95.31 71 THR A N 1
ATOM 555 C CA . THR A 1 71 ? -7.261 2.989 13.092 1.00 95.31 71 THR A CA 1
ATOM 556 C C . THR A 1 71 ? -6.257 1.899 13.463 1.00 95.31 71 THR A C 1
ATOM 558 O O . THR A 1 71 ? -5.796 1.166 12.598 1.00 95.31 71 THR A O 1
ATOM 561 N N . GLU A 1 72 ? -5.996 1.701 14.755 1.00 95.19 72 GLU A N 1
ATOM 562 C CA . GLU A 1 72 ? -5.098 0.659 15.274 1.00 95.19 72 GLU A CA 1
ATOM 563 C C . GLU A 1 72 ? -5.549 -0.757 14.876 1.00 95.19 72 GLU A C 1
ATOM 565 O O . GLU A 1 72 ? -4.738 -1.626 14.543 1.00 95.19 72 GLU A O 1
ATOM 570 N N . LYS A 1 73 ? -6.867 -0.996 14.857 1.00 96.19 73 LYS A N 1
ATOM 571 C CA . LYS A 1 73 ? -7.428 -2.283 14.445 1.00 96.19 73 LYS A CA 1
ATOM 572 C C . LYS A 1 73 ? -7.271 -2.498 12.940 1.00 96.19 73 LYS A C 1
ATOM 574 O O . LYS A 1 73 ? -6.866 -3.579 12.529 1.00 96.19 73 LYS A O 1
ATOM 579 N N . LEU A 1 74 ? -7.517 -1.471 12.129 1.00 96.06 74 LEU A N 1
ATOM 580 C CA . LEU A 1 74 ? -7.288 -1.545 10.683 1.00 96.06 74 LEU A CA 1
ATOM 581 C C . LEU A 1 74 ? -5.804 -1.755 10.355 1.00 96.06 74 LEU A C 1
ATOM 583 O O . LEU A 1 74 ? -5.476 -2.641 9.570 1.00 96.06 74 LEU A O 1
ATOM 587 N N . LEU A 1 75 ? -4.907 -1.011 11.008 1.00 95.19 75 LEU A N 1
ATOM 588 C CA . LEU A 1 75 ? -3.457 -1.136 10.832 1.00 95.19 75 LEU A CA 1
ATOM 589 C C . LEU A 1 75 ? -2.926 -2.516 11.244 1.00 95.19 75 LEU A C 1
ATOM 591 O O . LEU A 1 75 ? -1.993 -3.020 10.627 1.00 95.19 75 LEU A O 1
ATOM 595 N N . SER A 1 76 ? -3.510 -3.144 12.269 1.00 95.44 76 SER A N 1
ATOM 596 C CA . SER A 1 76 ? -3.117 -4.499 12.686 1.00 95.44 76 SER A CA 1
ATOM 597 C C . SER A 1 76 ? -3.633 -5.609 11.763 1.00 95.44 76 SER A C 1
ATOM 599 O O . SER A 1 76 ? -3.037 -6.687 11.734 1.00 95.44 76 SER A O 1
ATOM 601 N N . ASP A 1 77 ? -4.702 -5.358 11.002 1.00 95.25 77 ASP A N 1
ATOM 602 C CA . ASP A 1 77 ? -5.304 -6.337 10.090 1.00 95.25 77 ASP A CA 1
ATOM 603 C C . ASP A 1 77 ? -4.666 -6.338 8.695 1.00 95.25 77 ASP A C 1
ATOM 605 O O . ASP A 1 77 ? -4.672 -7.367 8.013 1.00 95.25 77 ASP A O 1
ATOM 609 N N . ILE A 1 78 ? -4.122 -5.203 8.253 1.00 94.56 78 ILE A N 1
ATOM 610 C CA . ILE A 1 78 ? -3.444 -5.091 6.958 1.00 94.56 78 ILE A CA 1
ATOM 611 C C . ILE A 1 78 ? -2.004 -5.616 7.029 1.00 94.56 78 ILE A C 1
ATOM 613 O O . ILE A 1 78 ? -1.339 -5.588 8.063 1.00 94.56 78 ILE A O 1
ATOM 617 N N . ARG A 1 79 ? -1.499 -6.120 5.897 1.00 91.00 79 ARG A N 1
ATOM 618 C CA . ARG A 1 79 ? -0.144 -6.700 5.815 1.00 91.00 79 ARG A CA 1
ATOM 619 C C . ARG A 1 79 ? 0.960 -5.657 5.672 1.00 91.00 79 ARG A C 1
ATOM 621 O O . ARG A 1 79 ? 2.098 -5.938 6.034 1.00 91.00 79 ARG A O 1
ATOM 628 N N . ILE A 1 80 ? 0.614 -4.497 5.123 1.00 89.75 80 ILE A N 1
ATOM 629 C CA . ILE A 1 80 ? 1.524 -3.388 4.857 1.00 89.75 80 ILE A CA 1
ATOM 630 C C . ILE A 1 80 ? 1.962 -2.726 6.169 1.00 89.75 80 ILE A C 1
ATOM 632 O O . ILE A 1 80 ? 1.138 -2.420 7.029 1.00 89.75 80 ILE A O 1
ATOM 636 N N . LYS A 1 81 ? 3.273 -2.536 6.333 1.00 91.38 81 LYS A N 1
ATOM 637 C CA . LYS A 1 81 ? 3.892 -1.947 7.527 1.00 91.38 81 LYS A CA 1
ATOM 638 C C . LYS A 1 81 ? 4.992 -0.966 7.146 1.00 91.38 81 LYS A C 1
ATOM 640 O O . LYS A 1 81 ? 5.620 -1.112 6.096 1.00 91.38 81 LYS A O 1
ATOM 645 N N . SER A 1 82 ? 5.281 -0.023 8.041 1.00 89.00 82 SER A N 1
ATOM 646 C CA . SER A 1 82 ? 6.485 0.805 7.943 1.00 89.00 82 SER A CA 1
ATOM 647 C C . SER A 1 82 ? 7.736 -0.071 7.801 1.00 89.00 82 SER A C 1
ATOM 649 O O . SER A 1 82 ? 7.875 -1.099 8.467 1.00 89.00 82 SER A O 1
ATOM 651 N N . GLY A 1 83 ? 8.633 0.326 6.904 1.00 85.81 83 GLY A N 1
ATOM 652 C CA . GLY A 1 83 ? 9.833 -0.410 6.516 1.00 85.81 83 GLY A CA 1
ATOM 653 C C . GLY A 1 83 ? 9.616 -1.465 5.427 1.00 85.81 83 GLY A C 1
ATOM 654 O O . GLY A 1 83 ? 10.594 -2.011 4.922 1.00 85.81 83 GLY A O 1
ATOM 655 N N . ASN A 1 84 ? 8.375 -1.775 5.031 1.00 86.31 84 ASN A N 1
ATOM 656 C CA . ASN A 1 84 ? 8.142 -2.614 3.853 1.00 86.31 84 ASN A CA 1
ATOM 657 C C . ASN A 1 84 ? 8.495 -1.856 2.573 1.00 86.31 84 ASN A C 1
ATOM 659 O O . ASN A 1 84 ? 8.298 -0.648 2.483 1.00 86.31 84 ASN A O 1
ATOM 663 N N . ILE A 1 85 ? 8.970 -2.583 1.565 1.00 82.69 85 ILE A N 1
ATOM 664 C CA . ILE A 1 85 ? 9.088 -2.047 0.212 1.00 82.69 85 ILE A CA 1
ATOM 665 C C . ILE A 1 85 ? 7.687 -1.907 -0.376 1.00 82.69 85 ILE A C 1
ATOM 667 O O . ILE A 1 85 ? 6.936 -2.886 -0.421 1.00 82.69 85 ILE A O 1
ATOM 671 N N . TYR A 1 86 ? 7.349 -0.701 -0.827 1.00 80.88 86 TYR A N 1
ATOM 672 C CA . TYR A 1 86 ? 6.110 -0.461 -1.546 1.00 80.88 86 TYR A CA 1
ATOM 673 C C . TYR A 1 86 ? 6.051 -1.320 -2.810 1.00 80.88 86 TYR A C 1
ATOM 675 O O . TYR A 1 86 ? 6.992 -1.381 -3.599 1.00 80.88 86 TYR A O 1
ATOM 683 N N . ASN A 1 87 ? 4.907 -1.961 -2.999 1.00 79.00 87 ASN A N 1
ATOM 684 C CA . ASN A 1 87 ? 4.473 -2.523 -4.265 1.00 79.00 87 ASN A CA 1
ATOM 685 C C . ASN A 1 87 ? 2.943 -2.415 -4.328 1.00 79.00 87 ASN A C 1
ATOM 687 O O . ASN A 1 87 ? 2.277 -2.300 -3.295 1.00 79.00 87 ASN A O 1
ATOM 691 N N . GLU A 1 88 ? 2.377 -2.439 -5.532 1.00 79.19 88 GLU A N 1
ATOM 692 C CA . GLU A 1 88 ? 0.931 -2.263 -5.692 1.00 79.19 88 GLU A CA 1
ATOM 693 C C . GLU A 1 88 ? 0.126 -3.376 -5.015 1.00 79.19 88 GLU A C 1
ATOM 695 O O . GLU A 1 88 ? -0.920 -3.122 -4.418 1.00 79.19 88 GLU A O 1
ATOM 700 N N . GLU A 1 89 ? 0.625 -4.613 -5.064 1.00 80.88 89 GLU A N 1
ATOM 701 C CA . GLU A 1 89 ? -0.083 -5.781 -4.543 1.00 80.88 89 GLU A CA 1
ATOM 702 C C . GLU A 1 89 ? -0.384 -5.635 -3.044 1.00 80.88 89 GLU A C 1
ATOM 704 O O . GLU A 1 89 ? -1.514 -5.876 -2.607 1.00 80.88 89 GLU A O 1
ATOM 709 N N . ILE A 1 90 ? 0.588 -5.174 -2.249 1.00 86.06 90 ILE A N 1
ATOM 710 C CA . ILE A 1 90 ? 0.387 -4.972 -0.806 1.00 86.06 90 ILE A CA 1
ATOM 711 C C . ILE A 1 90 ? -0.582 -3.821 -0.501 1.00 86.06 90 ILE A C 1
ATOM 713 O O . ILE A 1 90 ? -1.334 -3.914 0.472 1.00 86.06 90 ILE A O 1
ATOM 717 N N . ALA A 1 91 ? -0.612 -2.771 -1.328 1.00 87.38 91 ALA A N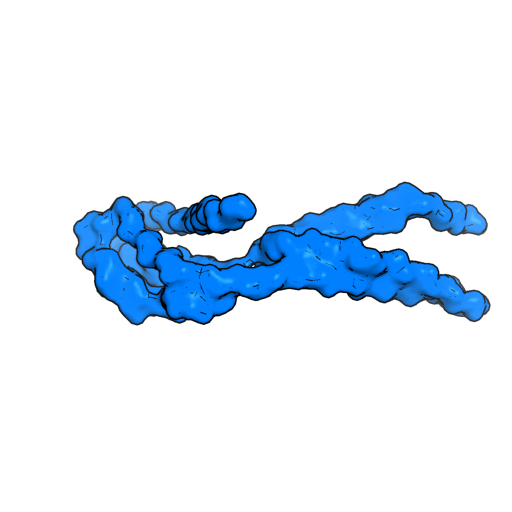 1
ATOM 718 C CA . ALA A 1 91 ? -1.543 -1.653 -1.173 1.00 87.38 91 ALA A CA 1
ATOM 719 C C . ALA A 1 91 ? -2.981 -2.084 -1.505 1.00 87.38 91 ALA A C 1
ATOM 721 O O . ALA A 1 91 ? -3.905 -1.870 -0.715 1.00 87.38 91 ALA A O 1
ATOM 722 N N . MET A 1 92 ? -3.163 -2.795 -2.618 1.00 86.62 92 MET A N 1
ATOM 723 C CA . MET A 1 92 ? -4.452 -3.363 -3.016 1.00 86.62 92 MET A CA 1
ATOM 724 C C . MET A 1 92 ? -4.971 -4.387 -2.003 1.00 86.62 92 MET A C 1
ATOM 726 O O . MET A 1 92 ? -6.168 -4.426 -1.706 1.00 86.62 92 MET A O 1
ATOM 730 N N . ASN A 1 93 ? -4.081 -5.188 -1.411 1.00 93.38 93 ASN A N 1
ATOM 731 C CA . ASN A 1 93 ? -4.446 -6.101 -0.333 1.00 93.38 93 ASN A CA 1
ATOM 732 C C . ASN A 1 93 ? -4.979 -5.352 0.898 1.00 93.38 93 ASN A C 1
ATOM 734 O O . ASN A 1 93 ? -5.992 -5.763 1.467 1.00 93.38 93 ASN A O 1
ATOM 738 N N . ALA A 1 94 ? -4.344 -4.242 1.283 1.00 94.31 94 ALA A N 1
ATOM 739 C CA . ALA A 1 94 ? -4.806 -3.411 2.390 1.00 94.31 94 ALA A CA 1
ATOM 740 C C . ALA A 1 94 ? -6.209 -2.839 2.123 1.00 94.31 94 ALA A C 1
ATOM 742 O O . ALA A 1 94 ? -7.095 -2.984 2.968 1.00 94.31 94 ALA A O 1
ATOM 743 N N . ILE A 1 95 ? -6.448 -2.292 0.924 1.00 94.56 95 ILE A N 1
ATOM 744 C CA . ILE A 1 95 ? -7.773 -1.813 0.488 1.00 94.56 95 ILE A CA 1
ATOM 745 C C . ILE A 1 95 ? -8.819 -2.921 0.613 1.00 94.56 95 ILE A C 1
ATOM 747 O O . ILE A 1 95 ? -9.890 -2.710 1.187 1.00 94.56 95 ILE A O 1
ATOM 751 N N . HIS A 1 96 ? -8.511 -4.115 0.103 1.00 95.12 96 HIS A N 1
ATOM 752 C CA . HIS A 1 96 ? -9.428 -5.249 0.134 1.00 95.12 96 HIS A CA 1
ATOM 753 C C . HIS A 1 96 ? -9.771 -5.684 1.564 1.00 95.12 96 HIS A C 1
ATOM 755 O O . HIS A 1 96 ? -10.940 -5.934 1.870 1.00 95.12 96 HIS A O 1
ATOM 761 N N . ILE A 1 97 ? -8.773 -5.752 2.451 1.00 96.44 97 ILE A N 1
ATOM 762 C CA . ILE A 1 97 ? -8.967 -6.112 3.859 1.00 96.44 97 ILE A CA 1
ATOM 763 C C . ILE A 1 97 ? -9.855 -5.078 4.552 1.00 96.44 97 ILE A C 1
ATOM 765 O O . ILE A 1 97 ? -10.854 -5.461 5.160 1.00 96.44 97 ILE A O 1
ATOM 769 N N . ILE A 1 98 ? -9.543 -3.785 4.419 1.00 96.06 98 ILE A N 1
ATOM 770 C CA . ILE A 1 98 ? -10.316 -2.703 5.046 1.00 96.06 98 ILE A CA 1
ATOM 771 C C . ILE A 1 98 ? -11.761 -2.729 4.534 1.00 96.06 98 ILE A C 1
ATOM 773 O O . ILE A 1 98 ? -12.695 -2.780 5.333 1.00 96.06 98 ILE A O 1
ATOM 777 N N . THR A 1 99 ? -11.952 -2.798 3.214 1.00 95.06 99 THR A N 1
ATOM 778 C CA . THR A 1 99 ? -13.279 -2.890 2.584 1.00 95.06 99 THR A CA 1
ATOM 779 C C . THR A 1 99 ? -14.067 -4.087 3.122 1.00 95.06 99 THR A C 1
ATOM 781 O O . THR A 1 99 ? -15.226 -3.958 3.517 1.00 95.06 99 THR A O 1
ATOM 784 N N . SER A 1 100 ? -13.418 -5.250 3.225 1.00 95.38 100 SER A N 1
ATOM 785 C CA . SER A 1 100 ? -14.037 -6.474 3.738 1.00 95.38 100 SER A CA 1
ATOM 786 C C . SER A 1 100 ? -14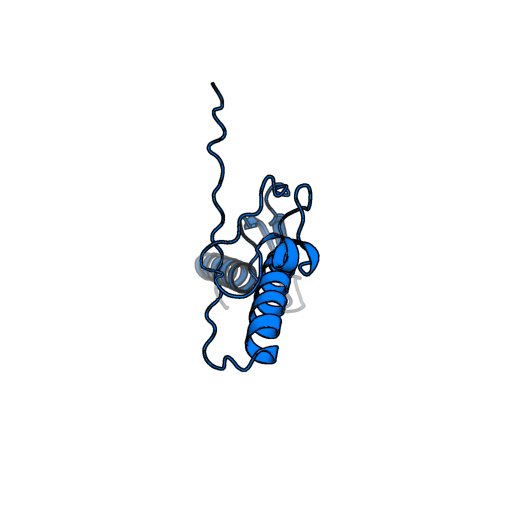.456 -6.363 5.204 1.00 95.38 100 SER A C 1
ATOM 788 O O . SER A 1 100 ? -15.473 -6.944 5.580 1.00 95.38 100 SER A O 1
ATOM 790 N N . GLN A 1 101 ? -13.711 -5.635 6.042 1.00 95.81 101 GLN A N 1
ATOM 791 C CA . GLN A 1 101 ? -14.106 -5.418 7.437 1.00 95.81 101 GLN A CA 1
ATOM 792 C C . GLN A 1 101 ? -15.407 -4.613 7.531 1.00 95.81 101 GLN A C 1
ATOM 794 O O . GLN A 1 101 ? -16.308 -4.995 8.273 1.00 95.81 101 GLN A O 1
ATOM 799 N N . TYR A 1 102 ? -15.557 -3.557 6.729 1.00 95.25 102 TYR A N 1
ATOM 800 C CA . TYR A 1 102 ? -16.799 -2.779 6.696 1.00 95.25 102 TYR A CA 1
ATOM 801 C C . TYR A 1 102 ? -17.970 -3.564 6.087 1.00 95.25 102 TYR A C 1
ATOM 803 O O . TYR A 1 102 ? -19.076 -3.523 6.625 1.00 95.25 102 TYR A O 1
ATOM 811 N N . ILE A 1 103 ? -17.739 -4.363 5.040 1.00 94.62 103 ILE A N 1
ATOM 812 C CA . ILE A 1 103 ? -18.780 -5.244 4.481 1.00 94.62 103 ILE A CA 1
ATOM 813 C C . ILE A 1 103 ? -19.287 -6.244 5.527 1.00 94.62 103 ILE A C 1
ATOM 815 O O . ILE A 1 103 ? -20.495 -6.454 5.641 1.00 94.62 103 ILE A O 1
ATOM 819 N N . LYS A 1 104 ? -18.396 -6.821 6.345 1.00 94.69 104 LYS A N 1
ATOM 820 C CA . LYS A 1 104 ? -18.777 -7.731 7.443 1.00 94.69 104 LYS A CA 1
ATOM 821 C C . LYS A 1 104 ? -19.639 -7.060 8.513 1.00 94.69 104 LYS A C 1
ATOM 823 O O . LYS A 1 104 ? -20.426 -7.743 9.160 1.00 94.69 104 LYS A O 1
ATOM 828 N N . LEU A 1 105 ? -19.519 -5.743 8.679 1.00 94.06 105 LEU A N 1
ATOM 829 C CA . LEU A 1 105 ? -20.372 -4.947 9.565 1.00 94.06 105 LEU A CA 1
ATOM 830 C C . LEU A 1 105 ? -21.722 -4.566 8.923 1.00 94.06 105 LEU A C 1
ATOM 832 O O . LEU A 1 105 ? -22.546 -3.933 9.576 1.00 94.06 105 LEU A O 1
ATOM 836 N N . GLY A 1 106 ? -21.970 -4.962 7.669 1.00 94.38 106 GLY A N 1
ATOM 837 C CA . GLY A 1 106 ? -23.233 -4.747 6.955 1.00 94.38 106 GLY A CA 1
ATOM 838 C C . GLY A 1 106 ? -23.230 -3.579 5.963 1.00 94.38 106 GLY A C 1
ATOM 839 O O . GLY A 1 106 ? -24.267 -3.302 5.357 1.00 94.38 106 GLY A O 1
ATOM 840 N N . TYR A 1 107 ? -22.092 -2.909 5.757 1.00 91.62 107 TYR A N 1
ATOM 841 C CA . TYR A 1 107 ? -21.978 -1.773 4.838 1.00 91.62 107 TYR A CA 1
ATOM 842 C C . TYR A 1 107 ? -21.776 -2.260 3.403 1.00 91.62 107 TYR A C 1
ATOM 844 O O . TYR A 1 107 ? -20.825 -2.975 3.107 1.00 91.62 107 TYR A O 1
ATOM 852 N N . LYS A 1 108 ? -22.684 -1.883 2.500 1.00 85.06 108 LYS A N 1
ATOM 853 C CA . LYS A 1 108 ? -22.648 -2.323 1.092 1.00 85.06 108 LYS A CA 1
ATOM 854 C C . LYS A 1 108 ? -21.918 -1.356 0.169 1.00 85.06 108 LYS A C 1
ATOM 856 O O . LYS A 1 108 ? -21.434 -1.780 -0.873 1.00 85.06 108 LYS A O 1
ATOM 861 N N . ASP A 1 109 ? -21.864 -0.088 0.554 1.00 89.88 109 ASP A N 1
ATOM 862 C CA . ASP A 1 109 ? -21.212 0.973 -0.201 1.00 89.88 109 ASP A CA 1
ATOM 863 C C . ASP A 1 109 ? -20.024 1.482 0.616 1.00 89.88 109 ASP A C 1
ATOM 865 O O . ASP A 1 109 ? -20.179 2.251 1.565 1.00 89.88 109 ASP A O 1
ATOM 869 N N . VAL A 1 110 ? -18.848 0.926 0.326 1.00 91.62 110 VAL A N 1
ATOM 870 C CA . VAL A 1 110 ? -17.597 1.222 1.025 1.00 91.62 110 VAL A CA 1
ATOM 871 C C . VAL A 1 110 ? -16.579 1.628 -0.027 1.00 91.62 110 VAL A C 1
ATOM 873 O O . VAL A 1 110 ? -16.196 0.819 -0.871 1.00 91.62 110 VAL A O 1
ATOM 876 N N . ASN A 1 111 ? -16.134 2.879 0.033 1.00 91.88 111 ASN A N 1
ATOM 877 C CA . ASN A 1 111 ? -15.078 3.390 -0.825 1.00 91.88 111 ASN A CA 1
ATOM 878 C C . ASN A 1 111 ? -13.790 3.523 -0.009 1.00 91.88 111 ASN A C 1
ATOM 880 O O . ASN A 1 111 ? -13.759 4.222 1.002 1.00 91.88 111 ASN A O 1
ATOM 884 N N . VAL A 1 112 ? -12.742 2.825 -0.440 1.00 91.88 112 VAL A N 1
ATOM 885 C CA . VAL A 1 112 ? -11.408 2.910 0.156 1.00 91.88 112 VAL A CA 1
ATOM 886 C C . VAL A 1 112 ? -10.429 3.196 -0.970 1.00 91.88 112 VAL A C 1
ATOM 888 O O . VAL A 1 112 ? -10.318 2.424 -1.921 1.00 91.88 112 VAL A O 1
ATOM 891 N N . THR A 1 113 ? -9.721 4.308 -0.851 1.00 89.12 113 THR A N 1
ATOM 892 C CA . THR A 1 113 ? -8.671 4.736 -1.777 1.00 89.12 113 THR A CA 1
ATOM 893 C C . THR A 1 113 ? -7.383 4.969 -1.004 1.00 89.12 113 THR A C 1
ATOM 895 O O . THR A 1 113 ? -7.404 5.099 0.218 1.00 89.12 113 THR A O 1
ATOM 898 N N . TYR A 1 114 ? -6.261 5.058 -1.710 1.00 86.31 114 TYR A N 1
ATOM 899 C CA . TYR A 1 114 ? -4.989 5.447 -1.118 1.00 86.31 114 TYR A CA 1
ATOM 900 C C . TYR A 1 114 ? -4.300 6.490 -1.998 1.00 86.31 114 TYR A C 1
ATOM 902 O O . TYR A 1 114 ? -4.506 6.538 -3.212 1.00 86.31 114 TYR A O 1
ATOM 910 N N . SER A 1 115 ? -3.462 7.310 -1.377 1.00 84.19 115 SER A N 1
ATOM 911 C CA . SER A 1 115 ? -2.531 8.212 -2.045 1.00 84.19 115 SER A CA 1
ATOM 912 C C . SER A 1 115 ? -1.136 7.965 -1.494 1.00 84.19 115 SER A C 1
ATOM 914 O O . SER A 1 115 ? -0.971 7.617 -0.327 1.00 84.19 115 SER A O 1
ATOM 916 N N . ILE A 1 116 ? -0.128 8.124 -2.346 1.00 81.88 116 ILE A N 1
ATOM 917 C CA . ILE A 1 116 ? 1.270 8.060 -1.928 1.00 81.88 116 ILE A CA 1
ATOM 918 C C . ILE A 1 116 ? 1.761 9.491 -1.839 1.00 81.88 116 ILE A C 1
ATOM 920 O O . ILE A 1 116 ? 1.796 10.197 -2.848 1.00 81.88 116 ILE A O 1
ATOM 924 N N . GLU A 1 117 ? 2.135 9.905 -0.638 1.00 79.69 117 GLU A N 1
ATOM 925 C CA . GLU A 1 117 ? 2.847 11.155 -0.434 1.00 79.69 117 GLU A CA 1
ATOM 926 C C . GLU A 1 117 ? 4.341 10.856 -0.455 1.00 79.69 117 GLU A C 1
ATOM 928 O O . GLU A 1 117 ? 4.882 10.220 0.449 1.00 79.69 117 GLU A O 1
ATOM 933 N N . ASN A 1 118 ? 5.020 11.302 -1.511 1.00 67.00 118 ASN A N 1
ATOM 934 C CA . ASN A 1 118 ? 6.472 11.341 -1.494 1.00 67.00 118 ASN A CA 1
ATOM 935 C C . ASN A 1 118 ? 6.859 12.467 -0.538 1.00 67.00 118 ASN A C 1
ATOM 937 O O . ASN A 1 118 ? 6.733 13.644 -0.890 1.00 67.00 118 ASN A O 1
ATOM 941 N N . GLY A 1 119 ? 7.288 12.106 0.674 1.00 51.94 119 GLY A N 1
ATOM 942 C CA . GLY A 1 119 ? 7.922 13.051 1.582 1.00 51.94 119 GLY A CA 1
ATOM 943 C C . GLY A 1 119 ? 8.990 13.798 0.794 1.00 51.94 119 GLY A C 1
ATOM 944 O O . GLY A 1 119 ? 9.824 13.170 0.138 1.00 51.94 119 GLY A O 1
ATOM 945 N N . LYS A 1 120 ? 8.914 15.133 0.765 1.00 39.12 120 LYS A N 1
ATOM 946 C CA . LYS A 1 120 ? 9.976 15.943 0.173 1.00 39.12 120 LYS A CA 1
ATOM 947 C C . LYS A 1 120 ? 11.277 15.479 0.814 1.00 39.12 120 LYS A C 1
ATOM 949 O O . LYS A 1 120 ? 11.486 15.683 2.004 1.00 39.12 120 LYS A O 1
ATOM 954 N N . SER A 1 121 ? 12.135 14.837 0.032 1.00 38.16 121 SER A N 1
ATOM 955 C CA . SER A 1 121 ? 13.532 14.713 0.391 1.00 38.16 121 SER A CA 1
ATOM 956 C C . SER A 1 121 ? 14.074 16.137 0.362 1.00 38.16 121 SER A C 1
ATOM 958 O O . SER A 1 121 ? 14.426 16.636 -0.708 1.00 38.16 121 SER A O 1
ATOM 960 N N . ASP A 1 122 ? 14.052 16.819 1.507 1.00 33.53 122 ASP A N 1
ATOM 961 C CA . ASP A 1 122 ? 14.877 17.995 1.747 1.00 33.53 122 ASP A CA 1
ATOM 962 C C . ASP A 1 122 ? 16.335 17.527 1.654 1.00 33.53 122 ASP A C 1
ATOM 964 O O . ASP A 1 122 ? 16.974 17.164 2.640 1.00 33.53 122 ASP A O 1
ATOM 968 N N . ILE A 1 123 ? 16.837 17.448 0.423 1.00 36.97 123 ILE A N 1
ATOM 969 C CA . ILE A 1 123 ? 18.265 17.446 0.150 1.00 36.97 123 ILE A CA 1
ATOM 970 C C . ILE A 1 123 ? 18.644 18.916 0.038 1.00 36.97 123 ILE A C 1
ATOM 972 O O . ILE A 1 123 ? 18.178 19.626 -0.854 1.00 36.97 123 ILE A O 1
ATOM 976 N N . GLN A 1 124 ? 19.408 19.335 1.039 1.00 30.89 124 GLN A N 1
ATOM 977 C CA . GLN A 1 124 ? 20.033 20.639 1.209 1.00 30.89 124 GLN A CA 1
ATOM 978 C C . GLN A 1 124 ? 20.931 21.021 0.028 1.00 30.89 124 GLN A C 1
ATOM 980 O O . GLN A 1 124 ? 21.568 20.108 -0.549 1.00 30.89 124 GLN A O 1
#